Protein AF-A0A5J5D6E1-F1 (afdb_monomer_lite)

Radius of gyration: 19.51 Å; chains: 1; bounding box: 54×46×35 Å

Secondary structure (DSSP, 8-state):
-HHHHHHHHHHHHHHHHHHHS-----SS--GGGG-GGGGTT-B--TT--EEEES-TT-TTSHHHHHHHHHHHHHHHHHHSB-SS-HHHHHHHHHHHSPPP---------EEEE-HHHHHHHHHT-

Foldseek 3Di:
DVVVVVVVVVVVVVVVVCVVCVPPQPLDDQCVVLPLVVVVPWDFDPPDKFKAFDPCPPPQCVQVRLVSLLVRLVVCPVGIDDPPCSSVSSSVVSVPGRHDPDNDDDDTDIDIDDPVVSSVSVNVD

Sequence (125 aa):
MDQCFRIALWMFFLVVYLQAKPTPASFKFNLDDLALDLLEDITCNDNVTFTSPTNVNEKNCYNATLTHFMDQLEQVKKICKDEELRIDDTLTALKNGPQCTTISPCKLETKKSEFKNFLNDIQNF

pLDDT: mean 75.11, std 9.72, range [49.94, 88.94]

Organism: NCBI:txid54343

Structure (mmCIF, N/CA/C/O backbone):
data_AF-A0A5J5D6E1-F1
#
_entry.id   AF-A0A5J5D6E1-F1
#
loop_
_atom_site.group_PDB
_atom_site.id
_atom_site.type_symbol
_atom_site.label_atom_id
_atom_site.label_alt_id
_atom_site.label_comp_id
_atom_site.label_asym_id
_atom_site.label_entity_id
_atom_site.label_seq_id
_atom_site.pdbx_PDB_ins_code
_atom_site.Cartn_x
_atom_site.Cartn_y
_atom_site.Cartn_z
_atom_site.occupancy
_atom_site.B_iso_or_equiv
_atom_site.auth_seq_id
_atom_site.auth_comp_id
_atom_site.auth_asym_id
_atom_site.auth_atom_id
_atom_site.pdbx_PDB_model_num
ATOM 1 N N . MET A 1 1 ? 37.754 -32.992 2.241 1.00 58.34 1 MET A N 1
ATOM 2 C CA . MET A 1 1 ? 37.940 -31.564 1.897 1.00 58.34 1 MET A CA 1
ATOM 3 C C . MET A 1 1 ? 37.300 -31.220 0.541 1.00 58.34 1 MET A C 1
ATOM 5 O O . MET A 1 1 ? 36.829 -30.104 0.382 1.00 58.34 1 MET A O 1
ATOM 9 N N . ASP A 1 2 ? 37.159 -32.182 -0.383 1.00 69.94 2 ASP A N 1
ATOM 10 C CA . ASP A 1 2 ? 36.569 -31.984 -1.725 1.00 69.94 2 ASP A CA 1
ATOM 11 C C . ASP A 1 2 ? 35.075 -31.631 -1.790 1.00 69.94 2 ASP A C 1
ATOM 13 O O . ASP A 1 2 ? 34.646 -30.933 -2.708 1.00 69.94 2 ASP A O 1
ATOM 17 N N . GLN A 1 3 ? 34.256 -32.082 -0.834 1.00 67.88 3 GLN A N 1
ATOM 18 C CA . GLN A 1 3 ? 32.807 -31.834 -0.883 1.00 67.88 3 GLN A CA 1
ATOM 19 C C . GLN A 1 3 ? 32.455 -30.351 -0.694 1.00 67.88 3 GLN A C 1
ATOM 21 O O . GLN A 1 3 ? 31.627 -29.825 -1.436 1.00 67.88 3 GLN A O 1
ATOM 26 N N . CYS A 1 4 ? 33.129 -29.655 0.226 1.00 71.88 4 CYS A N 1
ATOM 27 C CA . CYS A 1 4 ? 32.916 -28.224 0.451 1.00 71.88 4 CYS A CA 1
ATOM 28 C C . CYS A 1 4 ? 33.338 -27.390 -0.766 1.00 71.88 4 CYS A C 1
ATOM 30 O O . CYS A 1 4 ? 32.649 -26.442 -1.134 1.00 71.88 4 CYS A O 1
ATOM 32 N N . PHE A 1 5 ? 34.432 -27.781 -1.428 1.00 77.06 5 PHE A N 1
ATOM 33 C CA . PHE A 1 5 ? 34.923 -27.097 -2.623 1.00 77.06 5 PHE A CA 1
ATOM 34 C C . PHE A 1 5 ? 33.956 -27.257 -3.798 1.00 77.06 5 PHE A C 1
ATOM 36 O O . PHE A 1 5 ? 33.658 -26.296 -4.503 1.00 77.06 5 PHE A O 1
ATOM 43 N N . ARG A 1 6 ? 33.390 -28.458 -3.965 1.00 78.56 6 ARG A N 1
ATOM 44 C CA . ARG A 1 6 ? 32.402 -28.742 -5.009 1.00 78.56 6 ARG A CA 1
ATOM 45 C C . ARG A 1 6 ? 31.123 -27.928 -4.805 1.00 78.56 6 ARG A C 1
ATOM 47 O O . ARG A 1 6 ? 30.636 -27.342 -5.763 1.00 78.56 6 ARG A O 1
ATOM 54 N N . ILE A 1 7 ? 30.621 -27.836 -3.572 1.00 80.88 7 ILE A N 1
ATOM 55 C CA . ILE A 1 7 ? 29.443 -27.016 -3.233 1.00 80.88 7 ILE A CA 1
ATOM 56 C C . ILE A 1 7 ? 29.714 -25.529 -3.497 1.00 80.88 7 ILE A C 1
ATOM 58 O O . ILE A 1 7 ? 28.882 -24.862 -4.107 1.00 80.88 7 ILE A O 1
ATOM 62 N N . ALA A 1 8 ? 30.885 -25.021 -3.104 1.00 79.81 8 ALA A N 1
ATOM 63 C CA . ALA A 1 8 ? 31.259 -23.627 -3.339 1.00 79.81 8 ALA A CA 1
ATOM 64 C C . ALA A 1 8 ? 31.305 -23.282 -4.837 1.00 79.81 8 ALA A C 1
ATOM 66 O O . ALA A 1 8 ? 30.842 -22.218 -5.240 1.00 79.81 8 ALA A O 1
ATOM 67 N N . LEU A 1 9 ? 31.794 -24.203 -5.669 1.00 81.44 9 LEU A N 1
ATOM 68 C CA . LEU A 1 9 ? 31.855 -24.039 -7.122 1.00 81.44 9 LEU A CA 1
ATOM 69 C C . LEU A 1 9 ? 30.454 -23.975 -7.756 1.00 81.44 9 LEU A C 1
ATOM 71 O O . LEU A 1 9 ? 30.199 -23.121 -8.603 1.00 81.44 9 LEU A O 1
ATOM 75 N N . TRP A 1 10 ? 29.519 -24.816 -7.300 1.00 79.75 10 TRP A N 1
ATOM 76 C CA . TRP A 1 10 ? 28.116 -24.763 -7.736 1.00 79.75 10 TRP A CA 1
ATOM 77 C C . TRP A 1 10 ? 27.411 -23.480 -7.290 1.00 79.75 10 TRP A C 1
ATOM 79 O O . TRP A 1 10 ? 26.717 -22.856 -8.092 1.00 79.75 10 TRP A O 1
ATOM 89 N N . MET A 1 11 ? 27.629 -23.052 -6.044 1.00 80.00 11 MET A N 1
ATOM 90 C CA . MET A 1 11 ? 27.100 -21.785 -5.531 1.00 80.00 11 MET A CA 1
ATOM 91 C C . MET A 1 11 ? 27.638 -20.593 -6.329 1.00 80.00 11 MET A C 1
ATOM 93 O O . MET A 1 11 ? 26.869 -19.713 -6.701 1.00 80.00 11 MET A O 1
ATOM 97 N N . PHE A 1 12 ? 28.931 -20.585 -6.662 1.00 81.31 12 PHE A N 1
ATOM 98 C CA . PHE A 1 12 ? 29.541 -19.525 -7.464 1.00 81.31 12 PHE A CA 1
ATOM 99 C C . PHE A 1 12 ? 28.913 -19.427 -8.859 1.00 81.31 12 PHE A C 1
ATOM 101 O O . PHE A 1 12 ? 28.538 -18.337 -9.283 1.00 81.31 12 PHE A O 1
ATOM 108 N N . PHE A 1 13 ? 28.716 -20.553 -9.554 1.00 77.25 13 PHE A N 1
ATOM 109 C CA . PHE A 1 13 ? 28.053 -20.546 -10.861 1.00 77.25 13 PHE A CA 1
ATOM 110 C C . PHE A 1 13 ? 26.593 -20.092 -10.791 1.00 77.25 13 PHE A C 1
ATOM 112 O O . PHE A 1 13 ? 26.156 -19.357 -11.674 1.00 77.25 13 PHE A O 1
ATOM 119 N N . LEU A 1 14 ? 25.851 -20.477 -9.749 1.00 75.94 14 LEU A N 1
ATOM 120 C CA . LEU A 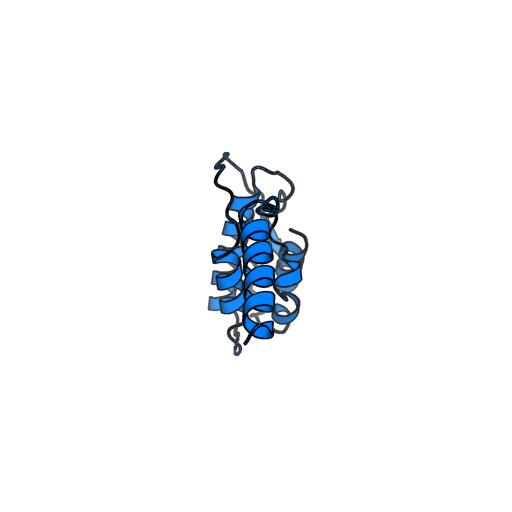1 14 ? 24.475 -20.012 -9.545 1.00 75.94 14 LEU A CA 1
ATOM 121 C C . LEU A 1 14 ? 24.417 -18.501 -9.306 1.00 75.94 14 LEU A C 1
ATOM 123 O O . LEU A 1 14 ? 23.607 -17.816 -9.928 1.00 75.94 14 LEU A O 1
ATOM 127 N N . VAL A 1 15 ? 25.306 -17.970 -8.465 1.00 77.62 15 VAL A N 1
ATOM 128 C CA . VAL A 1 15 ? 25.390 -16.530 -8.184 1.00 77.62 15 VAL A CA 1
ATOM 129 C C . VAL A 1 15 ? 25.789 -15.751 -9.439 1.00 77.62 15 VAL A C 1
ATOM 131 O O . VAL A 1 15 ? 25.160 -14.743 -9.754 1.00 77.62 15 VAL A O 1
ATOM 134 N N . VAL A 1 16 ? 26.773 -16.231 -10.205 1.00 77.12 16 VAL A N 1
ATOM 135 C CA . VAL A 1 16 ? 27.181 -15.604 -11.474 1.00 77.12 16 VAL A CA 1
ATOM 136 C C . VAL A 1 16 ? 26.057 -15.664 -12.510 1.00 77.12 16 VAL A C 1
ATOM 138 O O . VAL A 1 16 ? 25.826 -14.683 -13.210 1.00 77.12 16 VAL A O 1
ATOM 141 N N . TYR A 1 17 ? 25.317 -16.771 -12.595 1.00 74.69 17 TYR A N 1
ATOM 142 C CA . TYR A 1 17 ? 24.174 -16.896 -13.503 1.00 74.69 17 TYR A CA 1
ATOM 143 C C . TYR A 1 17 ? 23.044 -15.918 -13.147 1.00 74.69 17 TYR A C 1
ATOM 145 O O . TYR A 1 17 ? 22.498 -15.269 -14.040 1.00 74.69 17 TYR A O 1
ATOM 153 N N . LEU A 1 18 ? 22.744 -15.759 -11.853 1.00 63.94 18 LEU A N 1
ATOM 154 C CA . LEU A 1 18 ? 21.771 -14.783 -11.346 1.00 63.94 18 LEU A CA 1
ATOM 155 C C . LEU A 1 18 ? 22.202 -13.333 -11.613 1.00 63.94 18 LEU A C 1
ATOM 157 O O . LEU A 1 18 ? 21.367 -12.504 -11.957 1.00 63.94 18 LEU A O 1
ATOM 161 N N . GLN A 1 19 ? 23.497 -13.023 -11.509 1.00 65.50 19 GLN A N 1
ATOM 162 C CA . GLN A 1 19 ? 24.017 -11.686 -11.826 1.00 65.50 19 GLN A CA 1
ATOM 163 C C . GLN A 1 19 ? 24.075 -11.405 -13.338 1.00 65.50 19 GLN A C 1
ATOM 165 O O . GLN A 1 19 ? 23.866 -10.269 -13.753 1.00 65.50 19 GLN A O 1
ATOM 170 N N . ALA A 1 20 ? 24.351 -12.416 -14.170 1.00 69.19 20 ALA A N 1
ATOM 171 C CA . ALA A 1 20 ? 24.478 -12.266 -15.625 1.00 69.19 20 ALA A CA 1
ATOM 172 C C . ALA A 1 20 ? 23.127 -12.201 -16.352 1.00 69.19 20 ALA A C 1
ATOM 174 O O . ALA A 1 20 ? 23.023 -11.609 -17.427 1.00 69.19 20 ALA A O 1
ATOM 175 N N . LYS A 1 21 ? 22.090 -12.810 -15.775 1.00 56.59 21 LYS A N 1
ATOM 176 C CA . LYS A 1 21 ? 20.703 -12.658 -16.207 1.00 56.59 21 LYS A CA 1
ATOM 177 C C . LYS A 1 21 ? 19.911 -12.057 -15.056 1.00 56.59 21 LYS A C 1
ATOM 179 O O . LYS A 1 21 ? 19.182 -12.802 -14.397 1.00 56.59 21 LYS A O 1
ATOM 184 N N . PRO A 1 22 ? 20.022 -10.737 -14.818 1.00 52.72 22 PRO A N 1
ATOM 185 C CA . PRO A 1 22 ? 19.018 -10.083 -14.004 1.00 52.72 22 PRO A CA 1
ATOM 186 C C . PRO A 1 22 ? 17.675 -10.446 -14.636 1.00 52.72 22 PRO A C 1
ATOM 188 O O . PRO A 1 22 ? 17.467 -10.224 -15.834 1.00 52.72 22 PRO A O 1
ATOM 191 N N . THR A 1 23 ? 16.807 -11.106 -13.869 1.00 54.69 23 THR A N 1
ATOM 192 C CA . THR A 1 23 ? 15.417 -11.307 -14.276 1.00 54.69 23 THR A CA 1
ATOM 193 C C . THR A 1 23 ? 14.923 -9.966 -14.794 1.00 54.69 23 THR A C 1
ATOM 195 O O . THR A 1 23 ? 15.181 -8.966 -14.115 1.00 54.69 23 THR A O 1
ATOM 198 N N . PRO A 1 24 ? 14.310 -9.906 -15.994 1.00 49.94 24 PRO A N 1
ATOM 199 C CA . PRO A 1 24 ? 13.795 -8.650 -16.512 1.00 49.94 24 PRO A CA 1
ATOM 200 C C . PRO A 1 24 ? 12.935 -8.076 -15.402 1.00 49.94 24 PRO A C 1
ATOM 202 O O . PRO A 1 24 ? 11.967 -8.721 -15.004 1.00 49.94 24 PRO A O 1
ATOM 205 N N . ALA A 1 25 ? 13.388 -6.962 -14.821 1.00 51.59 25 ALA A N 1
ATOM 206 C CA . ALA A 1 25 ? 12.731 -6.362 -13.681 1.00 51.59 25 ALA A CA 1
ATOM 207 C C . ALA A 1 25 ? 11.304 -6.100 -14.142 1.00 51.59 25 ALA A C 1
ATOM 209 O O . ALA A 1 25 ? 11.070 -5.251 -15.005 1.00 51.59 25 ALA A O 1
ATOM 210 N N . SER A 1 26 ? 10.359 -6.910 -13.670 1.00 50.41 26 SER A N 1
ATOM 211 C CA . SER A 1 26 ? 8.963 -6.609 -13.876 1.00 50.41 26 SER A CA 1
ATOM 212 C C . SER A 1 26 ? 8.772 -5.284 -13.160 1.00 50.41 26 SER A C 1
ATOM 214 O O . SER A 1 26 ? 8.830 -5.207 -11.939 1.00 50.41 26 SER A O 1
ATOM 216 N N . PHE A 1 27 ? 8.611 -4.215 -13.938 1.00 55.59 27 PHE A N 1
ATOM 217 C CA . PHE A 1 27 ? 8.345 -2.872 -13.421 1.00 55.59 27 PHE A CA 1
ATOM 218 C C . PHE A 1 27 ? 7.051 -2.815 -12.597 1.00 55.59 27 PHE A C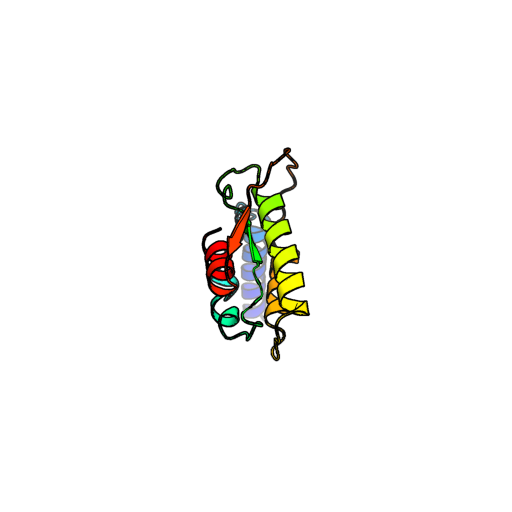 1
ATOM 220 O O . PHE A 1 27 ? 6.774 -1.808 -11.957 1.00 55.59 27 PHE A O 1
ATOM 227 N N . LYS A 1 28 ? 6.265 -3.898 -12.628 1.00 56.00 28 LYS A N 1
ATOM 228 C CA . LYS A 1 28 ? 5.109 -4.108 -11.781 1.00 56.00 28 LYS A CA 1
ATOM 229 C C . LYS A 1 28 ? 5.553 -4.799 -10.490 1.00 56.00 28 LYS A C 1
ATOM 231 O O . LYS A 1 28 ? 6.002 -5.946 -10.521 1.00 56.00 28 LYS A O 1
ATOM 236 N N . PHE A 1 29 ? 5.457 -4.065 -9.386 1.00 62.72 29 PHE A N 1
ATOM 237 C CA . PHE A 1 29 ? 5.548 -4.611 -8.038 1.00 62.72 29 PHE A CA 1
ATOM 238 C C . PHE A 1 29 ? 4.395 -5.600 -7.856 1.00 62.72 29 PHE A C 1
ATOM 240 O O . PHE A 1 29 ? 3.254 -5.259 -8.169 1.00 62.72 29 PHE A O 1
ATOM 247 N N . ASN A 1 30 ? 4.684 -6.821 -7.408 1.00 64.56 30 ASN A N 1
ATOM 248 C CA . ASN A 1 30 ? 3.627 -7.773 -7.109 1.00 64.56 30 ASN A CA 1
ATOM 249 C C . ASN A 1 30 ? 3.045 -7.438 -5.733 1.00 64.56 30 ASN A C 1
ATOM 251 O O . ASN A 1 30 ? 3.663 -7.724 -4.712 1.00 64.56 30 ASN A O 1
ATOM 255 N N . LEU A 1 31 ? 1.893 -6.770 -5.709 1.00 67.56 31 LEU A N 1
ATOM 256 C CA . LEU A 1 31 ? 1.245 -6.366 -4.459 1.00 67.56 31 LEU A CA 1
ATOM 257 C C . LEU A 1 31 ? 0.624 -7.546 -3.703 1.00 67.56 31 LEU A C 1
ATOM 259 O O . LEU A 1 31 ? 0.380 -7.412 -2.507 1.00 67.56 31 LEU A O 1
ATOM 263 N N . ASP A 1 32 ? 0.463 -8.704 -4.352 1.00 65.50 32 ASP A N 1
ATOM 264 C CA . ASP A 1 32 ? 0.053 -9.947 -3.689 1.00 65.50 32 ASP A CA 1
ATOM 265 C C . ASP A 1 32 ? 1.066 -10.390 -2.616 1.00 65.50 32 ASP A C 1
ATOM 267 O O . ASP A 1 32 ? 0.689 -11.019 -1.630 1.00 65.50 32 ASP A O 1
ATOM 271 N N . ASP A 1 33 ? 2.343 -10.014 -2.755 1.00 64.31 33 ASP A N 1
ATOM 272 C CA . ASP A 1 33 ? 3.381 -10.322 -1.762 1.00 64.31 33 ASP A CA 1
ATOM 273 C C . ASP A 1 33 ? 3.301 -9.412 -0.519 1.00 64.31 33 ASP A C 1
ATOM 275 O O . ASP A 1 33 ? 3.993 -9.649 0.472 1.00 64.31 33 ASP A O 1
ATOM 279 N N . LEU A 1 34 ? 2.475 -8.358 -0.555 1.00 67.50 34 LEU A N 1
ATOM 280 C CA . LEU A 1 34 ? 2.405 -7.328 0.484 1.00 67.50 34 LEU A CA 1
ATOM 281 C C . LEU A 1 34 ? 1.404 -7.645 1.607 1.00 67.50 34 LEU A C 1
ATOM 283 O O . LEU A 1 34 ? 1.242 -6.823 2.505 1.00 67.50 34 LEU A O 1
ATOM 287 N N . ALA A 1 35 ? 0.749 -8.813 1.559 1.00 70.38 35 ALA A N 1
ATOM 288 C CA . ALA A 1 35 ? -0.217 -9.292 2.555 1.00 70.38 35 ALA A CA 1
ATOM 289 C C . ALA A 1 35 ? -1.224 -8.205 2.994 1.00 70.38 35 ALA A C 1
ATOM 291 O O . ALA A 1 35 ? -1.446 -7.973 4.186 1.00 70.38 35 ALA A O 1
ATOM 292 N N . LEU A 1 36 ? -1.797 -7.488 2.016 1.00 74.62 36 LEU A N 1
ATOM 293 C CA . LEU A 1 36 ? -2.694 -6.348 2.252 1.00 74.62 36 LEU A CA 1
ATOM 294 C C . LEU A 1 36 ? -3.978 -6.735 3.000 1.00 74.62 36 LEU A C 1
ATOM 296 O O . LEU A 1 36 ? -4.593 -5.901 3.660 1.00 74.62 36 LEU A O 1
ATOM 300 N N . ASP A 1 37 ? -4.349 -8.004 2.925 1.00 73.75 37 ASP A N 1
ATOM 301 C CA . ASP A 1 37 ? -5.387 -8.675 3.698 1.00 73.75 37 ASP A CA 1
ATOM 302 C C . ASP A 1 37 ? -5.191 -8.515 5.215 1.00 73.75 37 ASP A C 1
ATOM 304 O O . ASP A 1 37 ? -6.165 -8.365 5.951 1.00 73.75 37 ASP A O 1
ATOM 308 N N . LEU A 1 38 ? -3.947 -8.410 5.695 1.00 73.00 38 LEU A N 1
ATOM 309 C CA . LEU A 1 38 ? -3.657 -8.132 7.105 1.00 73.00 38 LEU A CA 1
ATOM 310 C C . LEU A 1 38 ? -4.012 -6.696 7.522 1.00 73.00 38 LEU A C 1
ATOM 312 O O . LEU A 1 38 ? -4.130 -6.420 8.717 1.00 73.00 38 LEU A O 1
ATOM 316 N N . LEU A 1 39 ? -4.179 -5.763 6.580 1.00 78.19 39 LEU A N 1
ATOM 317 C CA . LEU A 1 39 ? -4.598 -4.392 6.885 1.00 78.19 39 LEU A CA 1
ATOM 318 C C . LEU A 1 39 ? -6.121 -4.288 7.070 1.00 78.19 39 LEU A C 1
ATOM 320 O O . LEU A 1 39 ? -6.577 -3.284 7.610 1.00 78.19 39 LEU A O 1
ATOM 324 N N . GLU A 1 40 ? -6.919 -5.290 6.678 1.00 75.19 40 GLU A N 1
ATOM 325 C CA . GLU A 1 40 ? -8.387 -5.238 6.813 1.00 75.19 40 GLU A CA 1
ATOM 326 C C . GLU A 1 40 ? -8.869 -5.200 8.270 1.00 75.19 40 GLU A C 1
ATOM 328 O O . GLU A 1 40 ? -9.931 -4.638 8.555 1.00 75.19 40 GLU A O 1
ATOM 333 N N . ASP A 1 41 ? -8.077 -5.759 9.186 1.00 75.19 41 ASP A N 1
ATOM 334 C CA . ASP A 1 41 ? -8.362 -5.798 10.625 1.00 75.19 41 ASP A CA 1
ATOM 335 C C . ASP A 1 41 ? -8.063 -4.468 11.339 1.00 75.19 41 ASP A C 1
ATOM 337 O O . ASP A 1 41 ? -8.326 -4.323 12.536 1.00 75.19 41 ASP A O 1
ATOM 341 N N . ILE A 1 42 ? -7.512 -3.476 10.633 1.00 79.62 42 ILE A N 1
ATOM 342 C CA . ILE A 1 42 ? -7.183 -2.177 11.217 1.00 79.62 42 ILE A CA 1
ATOM 343 C C . ILE A 1 42 ? -8.460 -1.369 11.441 1.00 79.62 42 ILE A C 1
ATOM 345 O O . ILE A 1 42 ? -9.186 -1.001 10.516 1.00 79.62 42 ILE A O 1
ATOM 349 N N . THR A 1 43 ? -8.702 -1.015 12.701 1.00 76.44 43 THR A N 1
ATOM 350 C CA . THR A 1 43 ? -9.781 -0.102 13.082 1.00 76.44 43 THR A CA 1
ATOM 351 C C . THR A 1 43 ? -9.443 1.344 12.721 1.00 76.44 43 THR A C 1
ATOM 353 O O . THR A 1 43 ? -8.640 2.017 13.377 1.00 76.44 43 THR A O 1
ATOM 356 N N . CYS A 1 44 ? -10.112 1.836 11.684 1.00 75.94 44 CYS A N 1
ATOM 357 C CA . CYS A 1 44 ? -10.190 3.248 11.329 1.00 75.94 44 CYS A CA 1
ATOM 358 C C . CYS A 1 44 ? -11.485 3.868 11.876 1.00 75.94 44 CYS A C 1
ATOM 360 O O . CYS A 1 44 ? -12.485 3.180 12.044 1.00 75.94 44 CYS A O 1
ATOM 362 N N . ASN A 1 45 ? -11.488 5.180 12.124 1.00 77.25 45 ASN A N 1
ATOM 363 C CA . ASN A 1 45 ? -12.732 5.900 12.411 1.00 77.25 45 ASN A CA 1
ATOM 364 C C . ASN A 1 45 ? -13.679 5.850 11.196 1.00 77.25 45 ASN A 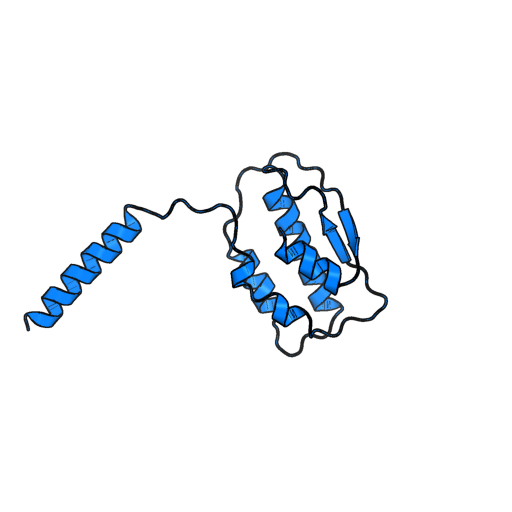C 1
ATOM 366 O O . ASN A 1 45 ? -13.257 6.153 10.080 1.00 77.25 45 ASN A O 1
ATOM 370 N N . ASP A 1 46 ? -14.967 5.584 11.430 1.00 67.38 46 ASP A N 1
ATOM 371 C CA . ASP A 1 46 ? -15.983 5.372 10.380 1.00 67.38 46 ASP A CA 1
ATOM 372 C C . ASP A 1 46 ? -16.224 6.588 9.461 1.00 67.38 46 ASP A C 1
ATOM 374 O O . ASP A 1 46 ? -16.756 6.460 8.363 1.00 67.38 46 ASP A O 1
ATOM 378 N N . ASN A 1 47 ? -15.804 7.786 9.878 1.00 72.69 47 ASN A N 1
ATOM 379 C CA . ASN A 1 47 ? -15.997 9.028 9.119 1.00 72.69 47 ASN A CA 1
ATOM 380 C C . ASN A 1 47 ? -14.822 9.383 8.193 1.00 72.69 47 ASN A C 1
ATOM 382 O O . ASN A 1 47 ? -14.747 10.510 7.694 1.00 72.69 47 ASN A O 1
ATOM 386 N N . VAL A 1 48 ? -13.869 8.473 8.001 1.00 78.50 48 VAL A N 1
ATOM 387 C CA . VAL A 1 48 ? -12.638 8.752 7.258 1.00 78.50 48 VAL A CA 1
ATOM 388 C C . VAL A 1 48 ? -12.737 8.149 5.865 1.00 78.50 48 VAL A C 1
ATOM 390 O O . VAL A 1 48 ? -12.883 6.943 5.694 1.00 78.50 48 VAL A O 1
ATOM 393 N N . THR A 1 49 ? -12.631 9.009 4.855 1.00 85.06 49 THR A N 1
ATOM 394 C CA . THR A 1 49 ? -12.586 8.603 3.448 1.00 85.06 49 THR A CA 1
ATOM 395 C C . THR A 1 49 ? -11.184 8.781 2.898 1.00 85.06 49 THR A C 1
ATOM 397 O O . THR A 1 49 ? -10.584 9.839 3.101 1.00 85.06 49 THR A O 1
ATOM 400 N N . PHE A 1 50 ? -10.722 7.806 2.129 1.00 84.81 50 PHE A N 1
ATOM 401 C CA . PHE A 1 50 ? -9.437 7.822 1.440 1.00 84.81 50 PHE A CA 1
ATOM 402 C C . PHE A 1 50 ? -9.647 8.046 -0.052 1.00 84.81 50 PHE A C 1
ATOM 404 O O . PHE A 1 50 ? -10.751 7.855 -0.571 1.00 84.81 50 PHE A O 1
ATOM 411 N N . THR A 1 51 ? -8.613 8.505 -0.747 1.00 85.94 51 THR A N 1
ATOM 412 C CA . THR A 1 51 ? -8.660 8.682 -2.199 1.00 85.94 51 THR A CA 1
ATOM 413 C C . THR A 1 51 ? -7.903 7.569 -2.916 1.00 85.94 51 THR A C 1
ATOM 415 O O . THR A 1 51 ? -6.735 7.323 -2.638 1.00 85.94 51 THR A O 1
ATOM 418 N N . SER A 1 52 ? -8.540 6.928 -3.892 1.00 84.44 52 SER A N 1
ATOM 419 C CA . SER A 1 52 ? -7.901 5.946 -4.776 1.00 84.44 52 SER A CA 1
ATOM 420 C C . SER A 1 52 ? -7.822 6.493 -6.200 1.00 84.44 52 SER A C 1
ATOM 422 O O . SER A 1 52 ? -8.816 7.040 -6.690 1.00 84.44 52 SER A O 1
ATOM 424 N N . PRO A 1 53 ? -6.695 6.341 -6.907 1.00 83.25 53 PRO A N 1
ATOM 425 C CA . PRO A 1 53 ? -6.619 6.626 -8.335 1.00 83.25 53 PRO A CA 1
ATOM 426 C C . PRO A 1 53 ? -7.489 5.662 -9.156 1.00 83.25 53 PRO A C 1
ATOM 428 O O . PRO A 1 53 ? -7.671 4.504 -8.794 1.00 83.25 53 PRO A O 1
ATOM 431 N N . THR A 1 54 ? -8.045 6.141 -10.266 1.00 79.94 54 THR A N 1
ATOM 432 C CA . THR A 1 54 ? -8.968 5.383 -11.136 1.00 79.94 54 THR A CA 1
ATOM 433 C C . THR A 1 54 ? -8.376 5.080 -12.510 1.00 79.94 54 THR A C 1
ATOM 435 O O . THR A 1 54 ? -8.715 4.067 -13.116 1.00 79.94 54 THR A O 1
ATOM 438 N N . ASN A 1 55 ? -7.428 5.892 -12.981 1.00 73.50 55 ASN A N 1
ATOM 439 C CA . ASN A 1 55 ? -6.743 5.738 -14.267 1.00 73.50 55 ASN A CA 1
ATOM 440 C C . ASN A 1 55 ? -5.407 4.975 -14.161 1.00 73.50 55 ASN A C 1
ATOM 442 O O . ASN A 1 55 ? -4.430 5.274 -14.844 1.00 73.50 55 ASN A O 1
ATOM 446 N N . VAL A 1 56 ? -5.385 3.951 -13.309 1.00 67.06 56 VAL A N 1
ATOM 447 C CA . VAL A 1 56 ? -4.211 3.137 -12.956 1.00 67.06 56 VAL A CA 1
ATOM 448 C C . VAL A 1 56 ? -3.549 2.442 -14.157 1.00 67.06 56 VAL A C 1
ATOM 450 O O . VAL A 1 56 ? -2.329 2.299 -14.210 1.00 67.06 56 VAL A O 1
ATOM 453 N N . ASN A 1 57 ? -4.348 2.032 -15.146 1.00 63.56 57 ASN A N 1
ATOM 454 C CA . ASN A 1 57 ? -3.888 1.237 -16.292 1.00 63.56 57 ASN A CA 1
ATOM 455 C C . ASN A 1 57 ? -3.046 2.022 -17.312 1.00 63.56 57 ASN A C 1
ATOM 457 O O . ASN A 1 57 ? -2.508 1.441 -18.261 1.00 63.56 57 ASN A O 1
ATOM 461 N N . GLU A 1 58 ? -2.910 3.337 -17.150 1.00 63.75 58 GLU A N 1
ATOM 462 C CA . GLU A 1 58 ? -2.004 4.119 -17.976 1.00 63.75 58 GLU A CA 1
ATOM 463 C C . GLU A 1 58 ? -0.558 3.857 -17.535 1.00 63.75 58 GLU A C 1
ATOM 465 O O . GLU A 1 58 ? -0.142 4.242 -16.445 1.00 63.75 58 GLU A O 1
ATOM 470 N N . LYS A 1 59 ? 0.253 3.239 -18.410 1.00 61.62 59 LYS A N 1
ATOM 471 C CA . LYS A 1 59 ? 1.686 2.936 -18.165 1.00 61.62 59 LYS A CA 1
ATOM 472 C C . LYS A 1 59 ? 2.502 4.139 -17.664 1.00 61.62 59 LYS A C 1
ATOM 474 O O . LYS A 1 59 ? 3.528 3.975 -17.014 1.00 61.62 59 LYS A O 1
ATOM 479 N N . ASN A 1 60 ? 2.019 5.336 -17.967 1.00 68.19 60 ASN A N 1
ATOM 480 C CA . ASN A 1 60 ? 2.611 6.627 -17.650 1.00 68.19 60 ASN A CA 1
ATOM 481 C C . ASN A 1 60 ? 2.243 7.151 -16.248 1.00 68.19 60 ASN A C 1
ATOM 483 O O . ASN A 1 60 ? 2.847 8.112 -15.776 1.00 68.19 60 ASN A O 1
ATOM 487 N N . CYS A 1 61 ? 1.270 6.524 -15.583 1.00 71.88 61 CYS A N 1
ATOM 488 C CA . CYS A 1 61 ? 0.714 6.931 -14.295 1.00 71.88 61 CYS A CA 1
ATOM 489 C C . CYS A 1 61 ? 1.105 6.009 -13.138 1.00 71.88 61 CYS A C 1
ATOM 491 O O . CYS A 1 61 ? 0.752 6.304 -11.998 1.00 71.88 61 CYS A O 1
ATOM 493 N N . TYR A 1 62 ? 1.858 4.933 -13.395 1.00 76.31 62 TYR A N 1
ATOM 494 C CA . TYR A 1 62 ? 2.245 3.952 -12.377 1.00 76.31 62 TYR A CA 1
ATOM 495 C C . TYR A 1 62 ? 2.927 4.606 -11.164 1.00 76.31 62 TYR A C 1
ATOM 497 O O . TYR A 1 62 ? 2.476 4.435 -10.037 1.00 76.31 62 TYR A O 1
ATOM 505 N N . ASN A 1 63 ? 3.961 5.428 -11.387 1.00 77.25 63 ASN A N 1
ATOM 506 C CA . ASN A 1 63 ? 4.704 6.048 -10.283 1.00 77.25 63 ASN A CA 1
ATOM 507 C C . ASN A 1 63 ? 3.862 7.081 -9.511 1.00 77.25 63 ASN A C 1
ATOM 509 O O . ASN A 1 63 ? 3.898 7.142 -8.285 1.00 77.25 63 ASN A O 1
ATOM 513 N N . ALA A 1 64 ? 3.061 7.868 -10.235 1.00 78.75 64 ALA A N 1
ATOM 514 C CA . ALA A 1 64 ? 2.153 8.837 -9.632 1.00 78.75 64 ALA A CA 1
ATOM 515 C C . ALA A 1 64 ? 1.083 8.136 -8.775 1.00 78.75 64 ALA A C 1
ATOM 517 O O . ALA A 1 64 ? 0.797 8.569 -7.663 1.00 78.75 64 ALA A O 1
ATOM 518 N N . THR A 1 65 ? 0.542 7.022 -9.268 1.00 81.56 65 THR A N 1
ATOM 519 C CA . THR A 1 65 ? -0.454 6.208 -8.563 1.00 81.56 65 THR A CA 1
ATOM 520 C C . THR A 1 65 ? 0.143 5.558 -7.318 1.00 81.56 65 THR A C 1
ATOM 522 O O . THR A 1 65 ? -0.444 5.656 -6.245 1.00 81.56 65 THR A O 1
ATOM 525 N N . LEU A 1 66 ? 1.337 4.969 -7.434 1.00 81.19 66 LEU A N 1
ATOM 526 C CA . LEU A 1 66 ? 2.051 4.360 -6.313 1.00 81.19 66 LEU A CA 1
ATOM 527 C C . LEU A 1 66 ? 2.367 5.392 -5.222 1.00 81.19 66 LEU A C 1
ATOM 529 O O . LEU A 1 66 ? 2.087 5.152 -4.052 1.00 81.19 66 LEU A O 1
ATOM 533 N N . THR A 1 67 ? 2.869 6.569 -5.610 1.00 82.50 67 THR A N 1
ATOM 534 C CA . THR A 1 67 ? 3.133 7.680 -4.678 1.00 82.50 67 THR A CA 1
ATOM 535 C C . THR A 1 67 ? 1.846 8.116 -3.982 1.00 82.50 67 THR A C 1
ATOM 537 O O . THR A 1 67 ? 1.822 8.278 -2.767 1.00 82.50 67 THR A O 1
ATOM 540 N N . HIS A 1 68 ? 0.745 8.230 -4.730 1.00 86.00 68 HIS A N 1
ATOM 541 C CA . HIS A 1 68 ? -0.549 8.587 -4.162 1.00 86.00 68 HIS A CA 1
ATOM 542 C C . HIS A 1 68 ? -1.051 7.533 -3.160 1.00 86.00 68 HIS A C 1
ATOM 544 O O . HIS A 1 68 ? -1.582 7.892 -2.110 1.00 86.00 68 HIS A O 1
ATOM 550 N N . PHE A 1 69 ? -0.882 6.239 -3.438 1.00 85.56 69 PHE A N 1
ATOM 551 C CA . PHE A 1 69 ? -1.228 5.188 -2.478 1.00 85.56 69 PHE A CA 1
ATOM 552 C C . PHE A 1 69 ? -0.361 5.241 -1.219 1.00 85.56 69 PHE A C 1
ATOM 554 O O . PHE A 1 69 ? -0.891 5.110 -0.117 1.00 85.56 69 PHE A O 1
ATOM 561 N N . MET A 1 70 ? 0.939 5.505 -1.356 1.00 86.06 70 MET A N 1
ATOM 562 C CA . MET A 1 70 ? 1.839 5.685 -0.214 1.00 86.06 70 MET A CA 1
ATOM 563 C C . MET A 1 70 ? 1.439 6.888 0.649 1.00 86.06 70 MET A C 1
ATOM 565 O O . MET A 1 70 ? 1.363 6.762 1.869 1.00 86.06 70 MET A O 1
ATOM 569 N N . ASP A 1 71 ? 1.107 8.025 0.034 1.00 87.62 71 ASP A N 1
ATOM 570 C CA . ASP A 1 71 ? 0.641 9.219 0.750 1.00 87.62 71 ASP A CA 1
ATOM 571 C C . ASP A 1 71 ? -0.655 8.946 1.524 1.00 87.62 71 ASP A C 1
ATOM 573 O O . ASP A 1 71 ? -0.829 9.406 2.654 1.00 87.62 71 ASP A O 1
ATOM 577 N N . GLN A 1 72 ? -1.577 8.185 0.931 1.00 87.25 72 GLN A N 1
ATOM 578 C CA . GLN A 1 72 ? -2.817 7.791 1.596 1.00 87.25 72 GLN A CA 1
ATOM 579 C C . GLN A 1 72 ? -2.560 6.803 2.736 1.00 87.25 72 GLN A C 1
ATOM 581 O O . GLN A 1 72 ? -3.118 6.988 3.813 1.00 87.25 72 GLN A O 1
ATOM 586 N N . LEU A 1 73 ? -1.669 5.823 2.572 1.00 86.00 73 LEU A N 1
ATOM 587 C CA . LEU A 1 73 ? -1.264 4.920 3.656 1.00 86.00 73 LEU A CA 1
ATOM 588 C C . LEU A 1 73 ? -0.583 5.670 4.814 1.00 86.00 73 LEU A C 1
ATOM 590 O O . LEU A 1 73 ? -0.834 5.361 5.979 1.00 86.00 73 LEU A O 1
ATOM 594 N N . GLU A 1 74 ? 0.198 6.720 4.542 1.00 86.69 74 GLU A N 1
ATOM 595 C CA . GLU A 1 74 ? 0.725 7.601 5.596 1.00 86.69 74 GLU A CA 1
ATOM 596 C C . GLU A 1 74 ? -0.384 8.374 6.333 1.00 86.69 74 GLU A C 1
ATOM 598 O O . GLU A 1 74 ? -0.241 8.679 7.522 1.00 86.69 74 GLU A O 1
ATOM 603 N N . GLN A 1 75 ? -1.503 8.681 5.668 1.00 85.19 75 GLN A N 1
ATOM 604 C CA . GLN A 1 75 ? -2.690 9.234 6.331 1.00 85.19 75 GLN A CA 1
ATOM 605 C C . GLN A 1 75 ? -3.412 8.174 7.164 1.00 85.19 75 GLN A C 1
ATOM 607 O O . GLN A 1 75 ? -3.753 8.460 8.311 1.00 85.19 75 GLN A O 1
ATOM 612 N N . VAL A 1 76 ? -3.579 6.953 6.644 1.00 84.50 76 VAL A N 1
ATOM 613 C CA . VAL A 1 76 ? -4.144 5.813 7.390 1.00 84.50 76 VAL A CA 1
ATOM 614 C C . VAL A 1 76 ? -3.356 5.613 8.682 1.00 84.50 76 VAL A C 1
ATOM 616 O O . VAL A 1 76 ? -3.958 5.586 9.748 1.00 84.50 76 VAL A O 1
ATOM 619 N N . LYS A 1 77 ? -2.018 5.608 8.628 1.00 85.38 77 LYS A N 1
ATOM 620 C CA . LY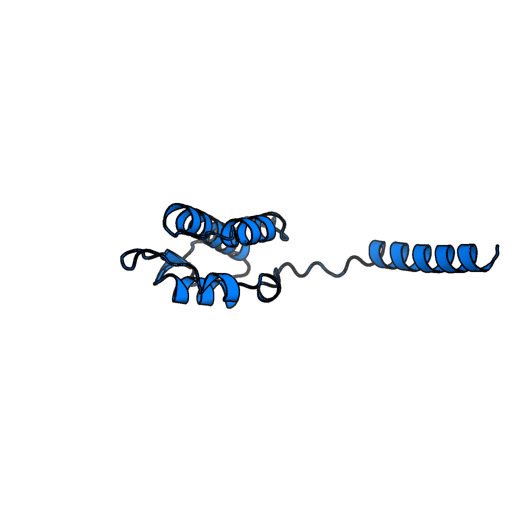S A 1 77 ? -1.150 5.482 9.812 1.00 85.38 77 LYS A CA 1
ATOM 621 C C . LYS A 1 77 ? -1.445 6.517 10.905 1.00 85.38 77 LYS A C 1
ATOM 623 O O . LYS A 1 77 ? -1.316 6.232 12.090 1.00 85.38 77 LYS A O 1
ATOM 628 N N . LYS A 1 78 ? -1.780 7.751 10.520 1.00 83.06 78 LYS A N 1
ATOM 629 C CA . LYS A 1 78 ? -2.041 8.849 11.468 1.00 83.06 78 LYS A CA 1
ATOM 630 C C . LYS A 1 78 ? -3.448 8.800 12.050 1.00 83.06 78 LYS A C 1
ATOM 632 O O . LYS A 1 78 ? -3.663 9.303 13.150 1.00 83.06 78 LYS A O 1
ATOM 637 N N . ILE A 1 79 ? -4.403 8.290 11.278 1.00 83.12 79 ILE A N 1
ATOM 638 C CA . ILE A 1 79 ? -5.830 8.370 11.593 1.00 83.12 79 ILE A CA 1
ATOM 639 C C . ILE A 1 79 ? -6.336 7.071 12.225 1.00 83.12 79 ILE A C 1
ATOM 641 O O . ILE A 1 79 ? -7.186 7.109 13.114 1.00 83.12 79 ILE A O 1
ATOM 645 N N . CYS A 1 80 ? -5.826 5.934 11.770 1.00 82.19 80 CYS A N 1
ATOM 646 C CA . CYS A 1 80 ? -6.227 4.609 12.207 1.00 82.19 80 CYS A CA 1
ATOM 647 C C . CYS A 1 80 ? -5.267 4.082 13.273 1.00 82.19 80 CYS A C 1
ATOM 649 O O . CYS A 1 80 ? -4.077 4.403 13.274 1.00 82.19 80 CYS A O 1
ATOM 651 N N . LYS A 1 81 ? -5.791 3.278 14.201 1.00 79.44 81 LYS A N 1
ATOM 652 C CA . LYS A 1 81 ? -4.959 2.592 15.189 1.00 79.44 81 LYS A CA 1
ATOM 653 C C . LYS A 1 81 ? -4.472 1.279 14.604 1.00 79.44 81 LYS A C 1
ATOM 655 O O . LYS A 1 81 ? -5.267 0.368 14.404 1.00 79.44 81 LYS A O 1
ATOM 660 N N . ASP A 1 82 ? -3.170 1.204 14.393 1.00 78.56 82 ASP A N 1
ATOM 661 C CA . ASP A 1 82 ? -2.468 -0.014 14.017 1.00 78.56 82 ASP A CA 1
ATOM 662 C C . ASP A 1 82 ? -1.501 -0.389 15.143 1.00 78.56 82 ASP A C 1
ATOM 664 O O . ASP A 1 82 ? -0.481 0.269 15.353 1.00 78.56 82 ASP A O 1
ATOM 668 N N . GLU A 1 83 ? -1.870 -1.399 15.928 1.00 70.88 83 GLU A N 1
ATOM 669 C CA . GLU A 1 83 ? -1.082 -1.854 17.081 1.00 70.88 83 GLU A CA 1
ATOM 670 C C . GLU A 1 83 ? 0.118 -2.715 16.665 1.00 70.88 83 GLU A C 1
ATOM 672 O O . GLU A 1 83 ? 1.072 -2.852 17.431 1.00 70.88 83 GLU A O 1
ATOM 677 N N . GLU A 1 84 ? 0.097 -3.259 15.449 1.00 74.44 84 GLU A N 1
ATOM 678 C CA . GLU A 1 84 ? 1.093 -4.209 14.951 1.00 74.44 84 GLU A CA 1
ATOM 679 C C . GLU A 1 84 ? 2.070 -3.595 13.942 1.00 74.44 84 GLU A C 1
ATOM 681 O O . GLU A 1 84 ? 2.925 -4.305 13.424 1.00 74.44 84 GLU A O 1
ATOM 686 N N . LEU A 1 85 ? 1.991 -2.281 13.693 1.00 80.75 85 LEU A N 1
ATOM 687 C CA . LEU A 1 85 ? 2.858 -1.555 12.751 1.00 80.75 85 LEU A CA 1
ATOM 688 C C . LEU A 1 85 ? 2.811 -2.115 11.313 1.00 80.75 85 LEU A C 1
ATOM 690 O O . LEU A 1 85 ? 3.712 -1.866 10.510 1.00 80.75 85 LEU A O 1
ATOM 694 N N . ARG A 1 86 ? 1.730 -2.813 10.952 1.00 81.88 86 ARG A N 1
ATOM 695 C CA . ARG A 1 86 ? 1.514 -3.419 9.629 1.00 81.88 86 ARG A CA 1
ATOM 696 C C . ARG A 1 86 ? 1.542 -2.367 8.518 1.00 81.88 86 ARG A C 1
ATOM 698 O O . ARG A 1 86 ? 2.065 -2.616 7.431 1.00 81.88 86 ARG A O 1
ATOM 705 N N . ILE A 1 87 ? 1.024 -1.165 8.782 1.00 82.25 87 ILE A N 1
ATOM 706 C CA . ILE A 1 87 ? 1.059 -0.032 7.845 1.00 82.25 87 ILE A CA 1
ATOM 707 C C . ILE A 1 87 ? 2.500 0.435 7.616 1.00 82.25 87 ILE A C 1
ATOM 709 O O . ILE A 1 87 ? 2.858 0.781 6.490 1.00 82.25 87 ILE A O 1
ATOM 713 N N . ASP A 1 88 ? 3.337 0.445 8.655 1.00 83.62 88 ASP A N 1
ATOM 714 C CA . ASP A 1 88 ? 4.746 0.834 8.537 1.00 83.62 88 ASP A CA 1
ATOM 715 C C . ASP A 1 88 ? 5.551 -0.174 7.715 1.00 83.62 88 ASP A C 1
ATOM 717 O O . ASP A 1 88 ? 6.340 0.226 6.850 1.00 83.62 88 ASP A O 1
ATOM 721 N N . ASP A 1 89 ? 5.310 -1.466 7.924 1.00 82.56 89 ASP A N 1
ATOM 722 C CA . ASP A 1 89 ? 5.938 -2.533 7.144 1.00 82.56 89 ASP A CA 1
ATOM 723 C C . ASP A 1 89 ? 5.518 -2.457 5.670 1.00 82.56 89 ASP A C 1
ATOM 725 O O . ASP A 1 89 ? 6.366 -2.473 4.772 1.00 82.56 89 ASP A O 1
ATOM 729 N N . THR A 1 90 ? 4.224 -2.243 5.420 1.00 83.00 90 THR A N 1
ATOM 730 C CA . THR A 1 90 ? 3.660 -2.044 4.075 1.00 83.00 90 THR A CA 1
ATOM 731 C C . THR A 1 90 ? 4.293 -0.832 3.384 1.00 83.00 90 THR A C 1
ATOM 733 O O . THR A 1 90 ? 4.769 -0.927 2.251 1.00 83.00 90 THR A O 1
ATOM 736 N N . LEU A 1 91 ? 4.374 0.316 4.066 1.00 83.44 91 LEU A N 1
ATOM 737 C CA . LEU A 1 91 ? 5.011 1.528 3.538 1.00 83.44 91 LEU A CA 1
ATOM 738 C C . LEU A 1 91 ? 6.499 1.322 3.246 1.00 83.44 91 LEU A C 1
ATOM 740 O O . LEU A 1 91 ? 7.009 1.835 2.249 1.00 83.44 91 LEU A O 1
ATOM 744 N N . THR A 1 92 ? 7.201 0.586 4.104 1.00 83.44 92 THR A N 1
ATOM 745 C CA . THR A 1 92 ? 8.626 0.284 3.933 1.00 83.44 92 THR A CA 1
ATOM 746 C C . THR A 1 92 ? 8.852 -0.593 2.706 1.00 83.44 92 THR A C 1
ATOM 748 O O . THR A 1 92 ? 9.739 -0.310 1.897 1.00 83.44 92 THR A O 1
ATOM 751 N N . ALA A 1 93 ? 8.023 -1.617 2.517 1.00 81.44 93 ALA A N 1
ATOM 752 C CA . ALA A 1 93 ? 8.086 -2.484 1.350 1.00 81.44 93 ALA A CA 1
ATOM 753 C C . ALA A 1 93 ? 7.774 -1.727 0.044 1.00 81.44 93 ALA A C 1
ATOM 755 O O . ALA A 1 93 ? 8.509 -1.882 -0.932 1.00 81.44 93 ALA A O 1
ATOM 756 N N . LEU A 1 94 ? 6.785 -0.825 0.043 1.00 79.38 94 LEU A N 1
ATOM 757 C CA . LEU A 1 94 ? 6.488 0.038 -1.112 1.00 79.38 94 LEU A CA 1
ATOM 758 C C . LEU A 1 94 ? 7.629 1.020 -1.422 1.00 79.38 94 LEU A C 1
ATOM 760 O O . LEU A 1 94 ? 7.984 1.198 -2.586 1.00 79.38 94 LEU A O 1
ATOM 764 N N . LYS A 1 95 ? 8.255 1.621 -0.396 1.00 80.25 95 LYS A N 1
ATOM 765 C CA . LYS A 1 95 ? 9.416 2.525 -0.554 1.00 80.25 95 LYS A CA 1
ATOM 766 C C . LYS A 1 95 ? 10.621 1.820 -1.178 1.00 80.25 95 LYS A C 1
ATOM 768 O O . LYS A 1 95 ? 11.331 2.431 -1.975 1.00 80.25 95 LYS A O 1
ATOM 773 N N . ASN A 1 96 ? 10.831 0.554 -0.825 1.00 77.25 96 ASN A N 1
ATOM 774 C CA . ASN A 1 96 ? 11.942 -0.265 -1.313 1.00 77.25 96 ASN A CA 1
ATOM 775 C C . ASN A 1 96 ? 11.646 -0.972 -2.649 1.00 77.25 96 ASN A C 1
ATOM 777 O O . ASN A 1 96 ? 12.545 -1.592 -3.222 1.00 77.25 96 ASN A O 1
ATOM 781 N N . GLY A 1 97 ? 10.410 -0.898 -3.148 1.00 70.19 97 GLY A N 1
ATOM 782 C CA . GLY A 1 97 ? 10.016 -1.484 -4.425 1.00 70.19 97 GLY A CA 1
ATOM 783 C C . GLY A 1 97 ? 10.612 -0.760 -5.645 1.00 70.19 97 GLY A C 1
ATOM 784 O O . GLY A 1 97 ? 11.040 0.393 -5.548 1.00 70.19 97 GLY A O 1
ATOM 785 N N . PRO A 1 98 ? 10.647 -1.409 -6.827 1.00 65.31 98 PRO A N 1
ATOM 786 C CA . PRO A 1 98 ? 11.045 -0.777 -8.083 1.00 65.31 98 PRO A CA 1
ATOM 787 C C . PRO A 1 98 ? 10.234 0.491 -8.385 1.00 65.31 98 PRO A C 1
ATOM 789 O O . PRO A 1 98 ? 9.023 0.440 -8.597 1.00 65.31 98 PRO A O 1
ATOM 792 N N . GLN A 1 99 ? 10.930 1.628 -8.469 1.00 63.69 99 GLN A N 1
ATOM 793 C CA . GLN A 1 99 ? 10.358 2.902 -8.906 1.00 63.69 99 GLN A CA 1
ATOM 794 C C . GLN A 1 99 ? 10.603 3.129 -10.402 1.00 63.69 99 GLN A C 1
ATOM 796 O O . GLN A 1 99 ? 11.706 2.920 -10.911 1.00 63.69 99 GLN A O 1
ATOM 801 N N . CYS A 1 100 ? 9.580 3.598 -11.119 1.00 60.62 100 CYS A N 1
ATOM 802 C CA . CYS A 1 100 ? 9.710 3.966 -12.529 1.00 60.62 100 CYS A CA 1
ATOM 803 C C . CYS A 1 100 ? 10.365 5.348 -12.675 1.00 60.62 100 CYS A C 1
ATOM 805 O O . CYS A 1 100 ? 9.862 6.346 -12.160 1.00 60.62 100 CYS A O 1
ATOM 807 N N . THR A 1 101 ? 11.458 5.420 -13.437 1.00 55.56 101 THR A N 1
ATOM 808 C CA . THR A 1 101 ? 12.231 6.649 -13.700 1.00 55.56 101 THR A CA 1
ATOM 809 C C . THR A 1 101 ? 11.629 7.547 -14.787 1.00 55.56 101 THR A C 1
ATOM 811 O O . THR A 1 101 ? 12.069 8.683 -14.961 1.00 55.56 101 THR A O 1
ATOM 814 N N . THR A 1 102 ? 10.617 7.081 -15.523 1.00 53.97 102 THR A N 1
ATOM 815 C CA . THR A 1 102 ? 9.945 7.874 -16.561 1.00 53.97 102 THR A CA 1
ATOM 816 C C . THR A 1 102 ? 8.856 8.758 -15.963 1.00 53.97 102 THR A C 1
ATOM 818 O O . THR A 1 102 ? 7.740 8.314 -15.702 1.00 53.97 102 THR A O 1
ATOM 821 N N . ILE A 1 103 ? 9.192 10.036 -15.776 1.00 56.34 103 ILE A N 1
ATOM 822 C CA . ILE A 1 103 ? 8.271 11.095 -15.355 1.00 56.34 103 ILE A CA 1
ATOM 823 C C . ILE A 1 103 ? 7.593 11.654 -16.610 1.00 56.34 103 ILE A C 1
ATOM 825 O O . ILE A 1 103 ? 8.036 12.637 -17.200 1.00 56.34 103 ILE A O 1
ATOM 829 N N . SER A 1 104 ? 6.535 10.996 -17.066 1.00 61.91 104 SER A N 1
ATOM 830 C CA . SER A 1 104 ? 5.580 11.619 -17.986 1.00 61.91 104 SER A CA 1
ATOM 831 C C . SER A 1 104 ? 4.520 12.378 -17.185 1.00 61.91 104 SER A C 1
ATOM 833 O O . SER A 1 104 ? 4.137 11.902 -16.114 1.00 61.91 104 SER A O 1
ATOM 835 N N . PRO A 1 105 ? 4.009 13.524 -17.672 1.00 64.50 105 PRO A N 1
ATOM 836 C CA . PRO A 1 105 ? 2.919 14.226 -17.006 1.00 64.50 105 PRO A CA 1
ATOM 837 C C . PRO A 1 105 ? 1.669 13.337 -16.997 1.00 64.50 105 PRO A C 1
ATOM 839 O O . PRO A 1 105 ? 1.015 13.156 -18.021 1.00 64.50 105 PRO A O 1
ATOM 842 N N . CYS A 1 106 ? 1.367 12.765 -15.834 1.00 71.94 106 CYS A N 1
ATOM 843 C CA . CYS A 1 106 ? 0.145 12.019 -15.572 1.00 71.94 106 CYS A CA 1
ATOM 844 C C . CYS A 1 106 ? -0.838 12.926 -14.829 1.00 71.94 106 CYS A C 1
ATOM 846 O O . CYS A 1 106 ? -0.486 13.537 -13.818 1.00 71.94 106 CYS A O 1
ATOM 848 N N . LYS A 1 107 ? -2.082 12.995 -15.304 1.00 78.94 107 LYS A N 1
ATOM 849 C CA . LYS A 1 107 ? -3.183 13.600 -14.554 1.00 78.94 107 LYS A CA 1
ATOM 850 C C . LYS A 1 107 ? -3.927 12.476 -13.840 1.00 78.94 107 LYS A C 1
ATOM 852 O O . LYS A 1 107 ? -4.658 11.732 -14.482 1.00 78.94 107 LYS A O 1
ATOM 857 N N . LEU A 1 108 ? -3.707 12.328 -12.536 1.00 78.94 108 LEU A N 1
ATOM 858 C CA . LEU A 1 108 ? -4.416 11.328 -11.738 1.00 78.94 108 LEU A CA 1
ATOM 859 C C . LEU A 1 108 ? -5.879 11.735 -11.562 1.00 78.94 108 LEU A C 1
ATOM 861 O O . LEU A 1 108 ? -6.174 12.852 -11.132 1.00 78.94 108 LEU A O 1
ATOM 865 N N . GLU A 1 109 ? -6.783 10.813 -11.858 1.00 82.50 109 GLU A N 1
ATOM 866 C CA . GLU A 1 109 ? -8.198 10.936 -11.526 1.00 82.50 109 GLU A CA 1
ATOM 867 C C . GLU A 1 109 ? -8.471 10.106 -10.278 1.00 82.50 109 GLU A C 1
ATOM 869 O O . GLU A 1 109 ? -8.200 8.905 -10.258 1.00 82.50 109 GLU A O 1
ATOM 874 N N . THR A 1 110 ? -8.986 10.732 -9.220 1.00 85.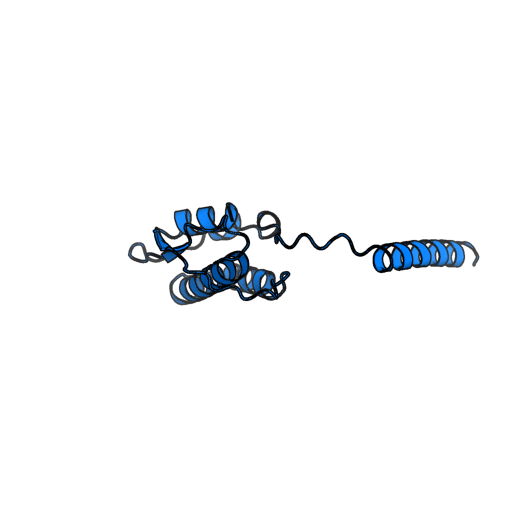62 110 THR A N 1
ATOM 875 C CA . THR A 1 110 ? -9.188 10.075 -7.925 1.00 85.62 110 THR A CA 1
ATOM 876 C C . THR A 1 110 ? -10.667 9.926 -7.592 1.00 85.62 110 THR A C 1
ATOM 878 O O . THR A 1 110 ? -11.486 10.802 -7.870 1.00 85.62 110 THR A O 1
ATOM 881 N N . LYS A 1 111 ? -11.012 8.807 -6.956 1.00 88.94 111 LYS A N 1
ATOM 882 C CA . LYS A 1 111 ? -12.310 8.566 -6.320 1.00 88.94 111 LYS A CA 1
ATOM 883 C C . LYS A 1 111 ? -12.131 8.531 -4.809 1.00 88.94 111 LYS A C 1
ATOM 885 O O . LYS A 1 111 ? -11.072 8.142 -4.327 1.00 88.94 111 LYS A O 1
ATOM 890 N N . LYS A 1 112 ? -13.161 8.927 -4.064 1.00 87.81 112 LYS A N 1
ATOM 891 C CA . LYS A 1 112 ? -13.195 8.747 -2.608 1.00 87.81 112 LYS A CA 1
ATOM 892 C C . LYS A 1 112 ? -13.822 7.401 -2.279 1.00 87.81 112 LYS A C 1
ATOM 894 O O . LYS A 1 112 ? -14.840 7.046 -2.872 1.00 87.81 112 LYS A O 1
ATOM 899 N N . SER A 1 113 ? -13.242 6.685 -1.333 1.00 84.81 113 SER A N 1
ATOM 900 C CA . SER A 1 113 ? -13.707 5.377 -0.892 1.00 84.81 113 SER A CA 1
ATOM 901 C C . SER A 1 113 ? -13.424 5.168 0.597 1.00 84.81 113 SER A C 1
ATOM 903 O O . SER A 1 113 ? -12.603 5.854 1.208 1.00 84.81 113 SER A O 1
ATOM 905 N N . GLU A 1 114 ? -14.162 4.240 1.202 1.00 84.88 114 GLU A N 1
ATOM 906 C CA . GLU A 1 114 ? -13.872 3.747 2.551 1.00 84.88 114 GLU A CA 1
ATOM 907 C C . GLU A 1 114 ? -12.574 2.933 2.561 1.00 84.88 114 GLU A C 1
ATOM 909 O O . GLU A 1 114 ? -12.158 2.407 1.528 1.00 84.88 1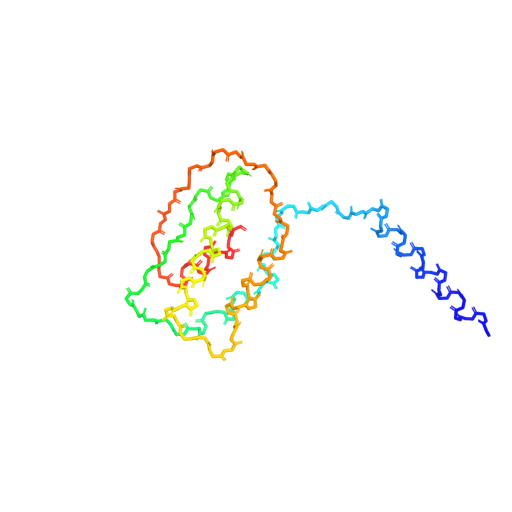14 GLU A O 1
ATOM 914 N N . PHE A 1 115 ? -11.969 2.776 3.740 1.00 83.12 115 PHE A N 1
ATOM 915 C CA . PHE A 1 115 ? -10.673 2.114 3.899 1.00 83.12 115 PHE A CA 1
ATOM 916 C C . PHE A 1 115 ? -10.601 0.720 3.252 1.00 83.12 115 PHE A C 1
ATOM 918 O O . PHE A 1 115 ? -9.661 0.435 2.518 1.00 83.12 115 PHE A O 1
ATOM 925 N N . LYS A 1 116 ? -11.631 -0.119 3.421 1.00 82.56 116 LYS A N 1
ATOM 926 C CA . LYS A 1 116 ? -11.678 -1.456 2.796 1.00 82.56 116 LYS A CA 1
ATOM 927 C C . LYS A 1 116 ? -11.669 -1.402 1.269 1.00 82.56 116 LYS A C 1
ATOM 929 O O . LYS A 1 116 ? -10.951 -2.146 0.611 1.00 82.56 116 LYS A O 1
ATOM 934 N N . ASN A 1 117 ? -12.444 -0.483 0.700 1.00 83.88 117 ASN A N 1
ATOM 935 C CA . ASN A 1 117 ? -12.491 -0.289 -0.747 1.00 83.88 117 ASN A CA 1
ATOM 936 C C . ASN A 1 117 ? -11.165 0.281 -1.273 1.00 83.88 117 ASN A C 1
ATOM 938 O O . ASN A 1 117 ? -10.735 -0.089 -2.359 1.00 83.88 117 ASN A O 1
ATOM 942 N N . PHE A 1 118 ? -10.506 1.139 -0.492 1.00 85.44 118 PHE A N 1
ATOM 943 C CA . PHE A 1 118 ? -9.165 1.640 -0.780 1.00 85.44 118 PHE A CA 1
ATOM 944 C C . PHE A 1 118 ? -8.109 0.520 -0.786 1.00 85.44 118 PHE A C 1
ATOM 946 O O . PHE A 1 118 ? -7.323 0.452 -1.726 1.00 85.44 118 PHE A O 1
ATOM 953 N N . LEU A 1 119 ? -8.123 -0.397 0.189 1.00 84.19 119 LEU A N 1
ATOM 954 C CA . LEU A 1 119 ? -7.220 -1.559 0.200 1.00 84.19 119 LEU A CA 1
ATOM 955 C C . LEU A 1 119 ? -7.429 -2.457 -1.025 1.00 84.19 119 LEU A C 1
ATOM 957 O O . LEU A 1 119 ? -6.463 -2.847 -1.677 1.00 84.19 119 LEU A O 1
ATOM 961 N N . ASN A 1 120 ? -8.686 -2.705 -1.396 1.00 83.25 120 ASN A N 1
ATOM 962 C CA . ASN A 1 120 ? -9.004 -3.462 -2.604 1.00 83.25 120 ASN A CA 1
ATOM 963 C C . ASN A 1 120 ? -8.529 -2.739 -3.881 1.00 83.25 120 ASN A C 1
ATOM 965 O O . ASN A 1 120 ? -8.057 -3.374 -4.820 1.00 83.25 120 ASN A O 1
ATOM 969 N N . ASP A 1 121 ? -8.606 -1.406 -3.932 1.00 83.12 121 ASP A N 1
ATOM 970 C CA . ASP A 1 121 ? -8.071 -0.631 -5.059 1.00 83.12 121 ASP A CA 1
ATOM 971 C C . ASP A 1 121 ? -6.538 -0.724 -5.154 1.00 83.12 121 ASP A C 1
ATOM 973 O O . ASP A 1 121 ? -6.009 -0.744 -6.264 1.00 83.12 121 ASP A O 1
ATOM 977 N N . ILE A 1 122 ? -5.830 -0.812 -4.020 1.00 81.62 122 ILE A N 1
ATOM 978 C CA . ILE A 1 122 ? -4.384 -1.081 -4.000 1.00 81.62 122 ILE A CA 1
ATOM 979 C C . ILE A 1 122 ? -4.117 -2.491 -4.520 1.00 81.62 122 ILE A C 1
ATOM 981 O O . ILE A 1 122 ? -3.277 -2.660 -5.390 1.00 81.62 122 ILE A O 1
ATOM 985 N N . GLN A 1 123 ? -4.829 -3.507 -4.037 1.00 79.62 123 GLN A N 1
ATOM 986 C CA . GLN A 1 123 ? -4.579 -4.892 -4.444 1.00 79.62 123 GLN A CA 1
ATOM 987 C C . GLN A 1 123 ? -4.780 -5.117 -5.952 1.00 79.62 123 GLN A C 1
ATOM 989 O O . GLN A 1 123 ? -4.066 -5.903 -6.567 1.00 79.62 123 GLN A O 1
ATOM 994 N N . ASN A 1 124 ? -5.721 -4.395 -6.566 1.00 76.56 124 ASN A N 1
ATOM 995 C CA . ASN A 1 124 ? -6.020 -4.500 -7.997 1.00 76.56 124 ASN A CA 1
ATOM 996 C C . ASN A 1 124 ? -5.153 -3.591 -8.900 1.00 76.56 124 ASN A C 1
ATOM 998 O O . ASN A 1 124 ? -5.427 -3.500 -10.102 1.00 76.56 124 ASN A O 1
ATOM 1002 N N . PHE A 1 125 ? -4.142 -2.910 -8.346 1.00 71.50 125 PHE A N 1
ATOM 1003 C CA . PHE A 1 125 ? -3.212 -2.025 -9.065 1.00 71.50 125 PHE A CA 1
ATOM 1004 C C . PHE A 1 125 ? -2.260 -2.781 -10.018 1.00 71.50 125 PHE A C 1
ATOM 1006 O O . PHE A 1 125 ? -1.760 -3.886 -9.715 1.00 71.50 125 PHE A O 1
#